Protein AF-A0A7V4CIM3-F1 (afdb_monomer_lite)

Structure (mmCIF, N/CA/C/O backbone):
data_AF-A0A7V4CIM3-F1
#
_entry.id   AF-A0A7V4CIM3-F1
#
loop_
_atom_site.group_PDB
_atom_site.id
_atom_site.type_symbol
_atom_site.label_atom_id
_atom_site.label_alt_id
_atom_site.label_comp_id
_atom_site.label_asym_id
_atom_site.label_entity_id
_atom_site.label_seq_id
_atom_site.pdbx_PDB_ins_code
_atom_site.Cartn_x
_atom_site.Cartn_y
_atom_site.Cartn_z
_atom_site.occupancy
_atom_site.B_iso_or_equiv
_atom_site.auth_seq_id
_atom_site.auth_comp_id
_atom_site.auth_asym_id
_atom_site.auth_atom_id
_atom_site.pdbx_PDB_model_num
ATOM 1 N N . MET A 1 1 ? 41.428 -8.194 -44.837 1.00 59.97 1 MET A N 1
ATOM 2 C CA . MET A 1 1 ? 40.013 -8.647 -44.828 1.00 59.97 1 MET A CA 1
ATOM 3 C C . MET A 1 1 ? 39.312 -8.152 -46.085 1.00 59.97 1 MET A C 1
ATOM 5 O O . MET A 1 1 ? 39.525 -7.010 -46.464 1.00 59.97 1 MET A O 1
ATOM 9 N N . GLY A 1 2 ? 38.512 -8.984 -46.762 1.00 86.62 2 GLY A N 1
ATOM 10 C CA . GLY A 1 2 ? 37.766 -8.539 -47.947 1.00 86.62 2 GLY A CA 1
ATOM 11 C C . GLY A 1 2 ? 36.759 -7.439 -47.592 1.00 86.62 2 GLY A C 1
ATOM 12 O O . GLY A 1 2 ? 36.107 -7.536 -46.555 1.00 86.62 2 GLY A O 1
ATOM 13 N N . LYS A 1 3 ? 36.612 -6.418 -48.449 1.00 82.44 3 LYS A N 1
ATOM 14 C CA . LYS A 1 3 ? 35.749 -5.237 -48.217 1.00 82.44 3 LYS A CA 1
ATOM 15 C C . LYS A 1 3 ? 34.327 -5.607 -47.754 1.00 82.44 3 LYS A C 1
ATOM 17 O O . LYS A 1 3 ? 33.788 -4.975 -46.857 1.00 82.44 3 LYS A O 1
ATOM 22 N N . LYS A 1 4 ? 33.773 -6.709 -48.276 1.00 84.94 4 LYS A N 1
ATOM 23 C CA . LYS A 1 4 ? 32.456 -7.256 -47.892 1.00 84.94 4 LYS A CA 1
ATOM 24 C C . LYS A 1 4 ? 32.367 -7.675 -46.415 1.00 84.94 4 LYS A C 1
ATOM 26 O O . LYS A 1 4 ? 31.339 -7.466 -45.788 1.00 84.94 4 LYS A O 1
ATOM 31 N N . ARG A 1 5 ? 33.448 -8.225 -45.846 1.00 85.75 5 ARG A N 1
ATOM 32 C CA . ARG A 1 5 ? 33.505 -8.632 -44.429 1.00 85.75 5 ARG A CA 1
ATOM 33 C C . ARG A 1 5 ? 33.561 -7.423 -43.495 1.00 85.75 5 ARG A C 1
ATOM 35 O O . ARG A 1 5 ? 32.976 -7.467 -42.425 1.00 85.75 5 ARG A O 1
ATOM 42 N N . VAL A 1 6 ? 34.226 -6.345 -43.917 1.00 89.12 6 VAL A N 1
ATOM 43 C CA . VAL A 1 6 ? 34.300 -5.092 -43.146 1.00 89.12 6 VAL A CA 1
ATOM 44 C C . VAL A 1 6 ? 32.943 -4.388 -43.123 1.00 89.12 6 VAL A C 1
ATOM 46 O O . VAL A 1 6 ? 32.495 -3.981 -42.060 1.00 89.12 6 VAL A O 1
ATOM 49 N N . VAL A 1 7 ? 32.253 -4.320 -44.266 1.00 92.19 7 VAL A N 1
ATOM 50 C CA . VAL A 1 7 ? 30.892 -3.757 -44.345 1.00 92.19 7 VAL A CA 1
ATOM 51 C C . VAL A 1 7 ? 29.910 -4.565 -43.497 1.00 92.19 7 VAL A C 1
ATOM 53 O O . VAL A 1 7 ? 29.132 -3.986 -42.748 1.00 92.19 7 VAL A O 1
ATOM 56 N N . PHE A 1 8 ? 29.982 -5.897 -43.553 1.00 92.56 8 PHE A N 1
ATOM 57 C CA . PHE A 1 8 ? 29.137 -6.758 -42.727 1.00 92.56 8 PHE A CA 1
ATOM 58 C C . PHE A 1 8 ? 29.370 -6.536 -41.224 1.00 92.56 8 PHE A C 1
ATOM 60 O O . PHE A 1 8 ? 28.413 -6.386 -40.472 1.00 92.56 8 PHE A O 1
ATOM 67 N N . LEU A 1 9 ? 30.633 -6.451 -40.791 1.00 92.75 9 LEU A N 1
ATOM 68 C CA . LEU A 1 9 ? 30.973 -6.173 -39.392 1.00 92.75 9 LEU A CA 1
ATOM 69 C C . LEU A 1 9 ? 30.514 -4.777 -38.951 1.00 92.75 9 LEU A C 1
ATOM 71 O O . LEU A 1 9 ? 30.013 -4.635 -37.843 1.00 92.75 9 LEU A O 1
ATOM 75 N N . ALA A 1 10 ? 30.621 -3.765 -39.816 1.00 91.94 10 ALA A N 1
ATOM 76 C CA . ALA A 1 10 ? 30.134 -2.420 -39.516 1.00 91.94 10 ALA A CA 1
ATOM 77 C C . ALA A 1 10 ? 28.606 -2.383 -39.335 1.00 91.94 10 ALA A C 1
ATOM 79 O O . ALA A 1 10 ? 28.118 -1.757 -38.399 1.00 91.94 10 ALA A O 1
ATOM 80 N N . ILE A 1 11 ? 27.856 -3.098 -40.181 1.00 92.12 11 ILE A N 1
ATOM 81 C CA . ILE A 1 11 ? 26.394 -3.215 -40.063 1.00 92.12 11 ILE A CA 1
ATOM 82 C C . ILE A 1 11 ? 26.010 -3.972 -38.786 1.00 92.12 11 ILE A C 1
ATOM 84 O O . ILE A 1 11 ? 25.085 -3.559 -38.094 1.00 92.12 11 ILE A O 1
ATOM 88 N N . LEU A 1 12 ? 26.734 -5.042 -38.443 1.00 91.56 12 LEU A N 1
ATOM 89 C CA . LEU A 1 12 ? 26.502 -5.802 -37.213 1.00 91.56 12 LEU A CA 1
ATOM 90 C C . LEU A 1 12 ? 26.733 -4.936 -35.966 1.00 91.56 12 LEU A C 1
ATOM 92 O O . LEU A 1 12 ? 25.911 -4.942 -35.056 1.00 91.56 12 LEU A O 1
ATOM 96 N N . ILE A 1 13 ? 27.818 -4.159 -35.941 1.00 89.94 13 ILE A N 1
ATOM 97 C CA . ILE A 1 13 ? 28.126 -3.239 -34.837 1.00 89.94 13 ILE A CA 1
ATOM 98 C C . ILE A 1 13 ? 27.049 -2.152 -34.732 1.00 89.94 13 ILE A C 1
ATOM 100 O O . ILE A 1 13 ? 26.574 -1.874 -33.636 1.00 89.94 13 ILE A O 1
ATOM 104 N N . LEU A 1 14 ? 26.609 -1.586 -35.859 1.00 89.12 14 LEU A N 1
ATOM 105 C CA . LEU A 1 14 ? 25.542 -0.583 -35.883 1.00 89.12 14 LEU A CA 1
ATOM 106 C C . LEU A 1 14 ? 24.206 -1.151 -35.370 1.00 89.12 14 LEU A C 1
ATOM 108 O O . LEU A 1 14 ? 23.512 -0.492 -34.599 1.00 89.12 14 LEU A O 1
ATOM 112 N N . ALA A 1 15 ? 23.871 -2.386 -35.750 1.00 86.94 15 ALA A N 1
ATOM 113 C CA . ALA A 1 15 ? 22.670 -3.073 -35.283 1.00 86.94 15 ALA A CA 1
ATOM 114 C C . ALA A 1 15 ? 22.713 -3.337 -33.767 1.00 86.94 15 ALA A C 1
ATOM 116 O O . ALA A 1 15 ? 21.724 -3.095 -33.077 1.00 86.94 15 ALA A O 1
ATOM 117 N N . LEU A 1 16 ? 23.864 -3.755 -33.232 1.00 82.62 16 LEU A N 1
ATOM 118 C CA . LEU A 1 16 ? 24.050 -3.972 -31.794 1.00 82.62 16 LEU A CA 1
ATOM 119 C C . LEU A 1 16 ? 23.943 -2.664 -30.994 1.00 82.62 16 LEU A C 1
ATOM 121 O O . LEU A 1 16 ? 23.248 -2.632 -29.984 1.00 82.62 16 LEU A O 1
ATOM 125 N N . PHE A 1 17 ? 24.531 -1.568 -31.485 1.00 77.75 17 PHE A N 1
ATOM 126 C CA . PHE A 1 17 ? 24.394 -0.245 -30.858 1.00 77.75 17 PHE A CA 1
ATOM 127 C C . PHE A 1 17 ? 22.956 0.296 -30.900 1.00 77.75 17 PHE A C 1
ATOM 129 O O . PHE A 1 17 ? 22.538 1.011 -29.993 1.00 77.75 17 PHE A O 1
ATOM 136 N N . SER A 1 18 ? 22.176 -0.052 -31.927 1.00 76.75 18 SER A N 1
ATOM 137 C CA . SER A 1 18 ? 20.771 0.366 -32.027 1.00 76.75 18 SER A CA 1
ATOM 138 C C . SER A 1 18 ? 19.828 -0.386 -31.077 1.00 76.75 18 SER A C 1
ATOM 140 O O . SER A 1 18 ? 18.763 0.130 -30.741 1.00 76.75 18 SER A O 1
ATOM 142 N N . PHE A 1 19 ? 20.217 -1.578 -30.607 1.00 69.50 19 PHE A N 1
ATOM 143 C CA . PHE A 1 19 ? 19.390 -2.400 -29.720 1.00 69.50 19 PHE A CA 1
ATOM 144 C C . PHE A 1 19 ? 19.296 -1.822 -28.299 1.00 69.50 19 PHE A C 1
ATOM 146 O O . PHE A 1 19 ? 18.227 -1.854 -27.691 1.00 69.50 19 PHE A O 1
ATOM 153 N N . GLU A 1 20 ? 20.375 -1.217 -27.791 1.00 63.78 20 GLU A N 1
ATOM 154 C CA . GLU A 1 20 ? 20.389 -0.625 -26.445 1.00 63.78 20 GLU A CA 1
ATOM 155 C C . GLU A 1 20 ? 19.519 0.637 -26.335 1.00 63.78 20 GLU A C 1
ATOM 157 O O . GLU A 1 20 ? 18.930 0.900 -25.287 1.00 63.78 20 GLU A O 1
ATOM 162 N N . PHE A 1 21 ? 19.349 1.390 -27.426 1.00 61.12 21 PHE A N 1
ATOM 163 C CA . PHE A 1 21 ? 18.562 2.628 -27.408 1.00 61.12 21 PHE A CA 1
ATOM 164 C C . PHE A 1 21 ? 17.044 2.380 -27.334 1.00 61.12 21 PHE A C 1
ATOM 166 O O . PHE A 1 21 ? 16.287 3.239 -26.879 1.00 61.12 21 PHE A O 1
ATOM 173 N N . CYS A 1 22 ? 16.588 1.190 -27.738 1.00 61.25 22 CYS A N 1
ATOM 174 C CA . CYS A 1 22 ? 15.168 0.836 -27.784 1.00 61.25 22 CYS A CA 1
ATOM 175 C C . CYS A 1 22 ? 14.630 0.244 -26.463 1.00 61.25 22 CYS A C 1
ATOM 177 O O . CYS A 1 22 ? 13.429 0.017 -26.342 1.00 61.25 22 CYS A O 1
ATOM 179 N N . GLN A 1 23 ? 15.495 -0.008 -25.473 1.00 60.72 23 GLN A N 1
ATOM 180 C CA . GLN A 1 23 ? 15.135 -0.612 -24.177 1.00 60.72 23 GLN A CA 1
ATOM 181 C C . GLN A 1 23 ? 14.803 0.422 -23.086 1.00 60.72 23 GLN A C 1
ATOM 183 O O . GLN A 1 23 ? 14.473 0.055 -21.958 1.00 60.72 23 GLN A O 1
ATOM 188 N N . SER A 1 24 ? 14.882 1.721 -23.385 1.00 58.69 24 SER A N 1
ATOM 189 C CA . SER A 1 24 ? 14.533 2.747 -22.405 1.00 58.69 24 SER A CA 1
ATOM 190 C C . SER A 1 24 ? 13.011 2.814 -22.235 1.00 58.69 24 SER A C 1
ATOM 192 O O . SER A 1 24 ? 12.279 2.979 -23.208 1.00 58.69 24 SER A O 1
ATOM 194 N N . ASN A 1 25 ? 12.556 2.730 -20.981 1.00 56.59 25 ASN A N 1
ATOM 195 C CA . ASN A 1 25 ? 11.186 2.964 -20.489 1.00 56.59 25 ASN A CA 1
ATOM 196 C C . ASN A 1 25 ? 10.279 1.755 -20.216 1.00 56.59 25 ASN A C 1
ATOM 198 O O . ASN A 1 25 ? 9.100 1.970 -19.952 1.00 56.59 25 ASN A O 1
ATOM 202 N N . PHE A 1 26 ? 10.784 0.520 -20.127 1.00 56.31 26 PHE A N 1
ATOM 203 C CA . PHE A 1 26 ? 10.036 -0.506 -19.382 1.00 56.31 26 PHE A CA 1
ATOM 204 C C . PHE A 1 26 ? 10.285 -0.321 -17.876 1.00 56.31 26 PHE A C 1
ATOM 206 O O . PHE A 1 26 ? 10.965 -1.112 -17.224 1.00 56.31 26 PHE A O 1
ATOM 213 N N . SER A 1 27 ? 9.793 0.792 -17.323 1.00 59.88 27 SER A N 1
ATOM 214 C CA . SER A 1 27 ? 9.685 0.928 -15.873 1.00 59.88 27 SER A CA 1
ATOM 215 C C . SER A 1 27 ? 8.631 -0.070 -15.426 1.00 59.88 27 SER A C 1
ATOM 217 O O . SER A 1 27 ? 7.442 0.161 -15.614 1.00 59.88 27 SER A O 1
ATOM 219 N N . PHE A 1 28 ? 9.059 -1.179 -14.823 1.00 59.25 28 PHE A N 1
ATOM 220 C CA . PHE A 1 28 ? 8.177 -1.974 -13.977 1.00 59.25 28 PHE A CA 1
ATOM 221 C C . PHE A 1 28 ? 7.723 -1.055 -12.840 1.00 59.25 28 PHE A C 1
ATOM 223 O O . PHE A 1 28 ? 8.413 -0.903 -11.831 1.00 59.25 28 PHE A O 1
ATOM 230 N N . SER A 1 29 ? 6.603 -0.362 -13.045 1.00 65.94 29 SER A N 1
ATOM 231 C CA . SER A 1 29 ? 5.970 0.431 -12.006 1.00 65.94 29 SER A CA 1
ATOM 232 C C . SER A 1 29 ? 5.469 -0.550 -10.958 1.00 65.94 29 SER A C 1
ATOM 234 O O . SER A 1 29 ? 4.414 -1.163 -11.107 1.00 65.94 29 SER A O 1
ATOM 236 N N . GLN A 1 30 ? 6.308 -0.798 -9.955 1.00 74.38 30 GLN A N 1
ATOM 237 C CA . GLN A 1 30 ? 5.974 -1.692 -8.867 1.00 74.38 30 GLN A CA 1
ATOM 238 C C . GLN A 1 30 ? 4.938 -0.996 -7.995 1.00 74.38 30 GLN A C 1
ATOM 240 O O . GLN A 1 30 ? 5.170 0.108 -7.490 1.00 74.38 30 GLN A O 1
ATOM 245 N N . GLU A 1 31 ? 3.800 -1.657 -7.830 1.00 87.25 31 GLU A N 1
ATOM 246 C CA . GLU A 1 31 ? 2.727 -1.159 -6.990 1.00 87.25 31 GLU A CA 1
ATOM 247 C C . GLU A 1 31 ? 3.215 -0.922 -5.560 1.00 87.25 31 GLU A C 1
ATOM 249 O O . GLU A 1 31 ? 3.988 -1.710 -5.001 1.00 87.25 31 GLU A O 1
ATOM 254 N N . LYS A 1 32 ? 2.776 0.184 -4.955 1.00 88.75 32 LYS A N 1
ATOM 255 C CA . LYS A 1 32 ? 3.217 0.554 -3.607 1.00 88.75 32 LYS A CA 1
ATOM 256 C C . LYS A 1 32 ? 2.216 1.425 -2.869 1.00 88.75 32 LYS A C 1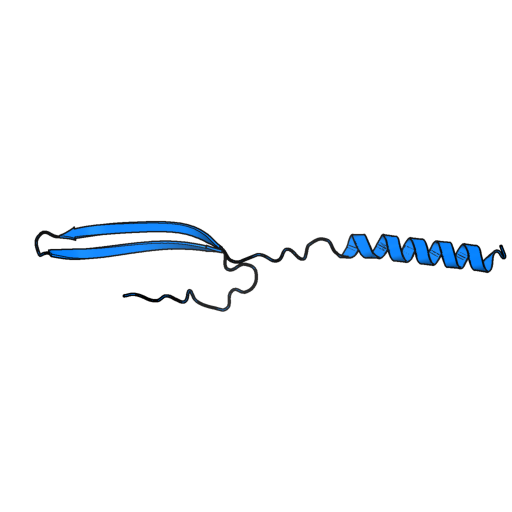
ATOM 258 O O . LYS A 1 32 ? 1.545 2.280 -3.443 1.00 88.75 32 LYS A O 1
ATOM 263 N N . ILE A 1 33 ? 2.204 1.282 -1.549 1.00 92.38 33 ILE A N 1
ATOM 264 C CA . ILE A 1 33 ? 1.538 2.228 -0.654 1.00 92.38 33 ILE A CA 1
ATOM 265 C C . ILE A 1 33 ? 2.420 3.478 -0.558 1.00 92.38 33 ILE A C 1
ATOM 267 O O . ILE A 1 33 ? 3.545 3.414 -0.070 1.00 92.38 33 ILE A O 1
ATOM 271 N N . LYS A 1 34 ? 1.912 4.620 -1.023 1.00 93.88 34 LYS A N 1
ATOM 272 C CA . LYS A 1 34 ? 2.566 5.930 -0.880 1.00 93.88 34 LYS A CA 1
ATOM 273 C C . LYS A 1 34 ? 2.362 6.515 0.510 1.00 93.88 34 LYS A C 1
ATOM 275 O O . LYS A 1 34 ? 3.256 7.170 1.031 1.00 93.88 34 LYS A O 1
ATOM 280 N N . ASN A 1 35 ? 1.184 6.302 1.089 1.00 96.12 35 ASN A N 1
ATOM 281 C CA . ASN A 1 35 ? 0.870 6.741 2.440 1.00 96.12 35 ASN A CA 1
ATOM 282 C C . ASN A 1 35 ? -0.180 5.826 3.070 1.00 96.12 35 ASN A C 1
ATOM 284 O O . ASN A 1 35 ? -1.108 5.387 2.388 1.00 96.12 35 ASN A O 1
ATOM 288 N N . PHE A 1 36 ? -0.046 5.586 4.369 1.00 95.50 36 PHE A N 1
ATOM 289 C CA . PHE A 1 36 ? -1.015 4.857 5.174 1.00 95.50 36 PHE A CA 1
ATOM 290 C C . PHE A 1 36 ? -1.187 5.581 6.504 1.00 95.50 36 PHE A C 1
ATOM 292 O O . PHE A 1 36 ? -0.241 5.666 7.285 1.00 95.50 36 PHE A O 1
ATOM 299 N N . SER A 1 37 ? -2.383 6.112 6.754 1.00 97.62 37 SER A N 1
ATOM 300 C CA . SER A 1 37 ? -2.726 6.722 8.037 1.00 97.62 37 SER A CA 1
ATOM 301 C C . SER A 1 37 ? -3.921 6.017 8.653 1.00 97.62 37 SER A C 1
ATOM 303 O O . SER A 1 37 ? -4.866 5.641 7.958 1.00 97.62 37 SER A O 1
ATOM 305 N N . VAL A 1 38 ? -3.887 5.883 9.975 1.00 96.56 38 VAL A N 1
ATOM 306 C CA . VAL A 1 38 ? -4.974 5.302 10.755 1.00 96.56 38 VAL A CA 1
ATOM 307 C C . VAL A 1 38 ? -5.340 6.281 11.854 1.00 96.56 38 VAL A C 1
ATOM 309 O O . VAL A 1 38 ? -4.483 6.724 12.616 1.00 96.56 38 VAL A O 1
ATOM 312 N N . GLU A 1 39 ? -6.616 6.619 11.920 1.00 98.06 39 GLU A N 1
ATOM 313 C CA . GLU A 1 39 ? -7.204 7.396 12.998 1.00 98.06 39 GLU A CA 1
ATOM 314 C C . GLU A 1 39 ? -8.093 6.466 13.823 1.00 98.06 39 GLU A C 1
ATOM 316 O O . GLU A 1 39 ? -8.964 5.783 13.281 1.00 98.06 39 GLU A O 1
ATOM 321 N N . ILE A 1 40 ? -7.844 6.412 15.132 1.00 97.06 40 ILE A N 1
ATOM 322 C CA . ILE A 1 40 ? -8.589 5.565 16.064 1.00 97.06 40 ILE A CA 1
ATOM 323 C C . ILE A 1 40 ? -9.240 6.468 17.104 1.00 97.06 40 ILE A C 1
ATOM 325 O O . ILE A 1 40 ? -8.553 7.153 17.861 1.00 97.06 40 ILE A O 1
ATOM 329 N N . THR A 1 41 ? -10.568 6.451 17.164 1.00 97.75 41 THR A N 1
ATOM 330 C CA . THR A 1 41 ? -11.337 7.113 18.219 1.00 97.75 41 THR A CA 1
ATOM 331 C C . THR A 1 41 ? -11.877 6.068 19.185 1.00 97.75 41 THR A C 1
ATOM 333 O O . THR A 1 41 ? 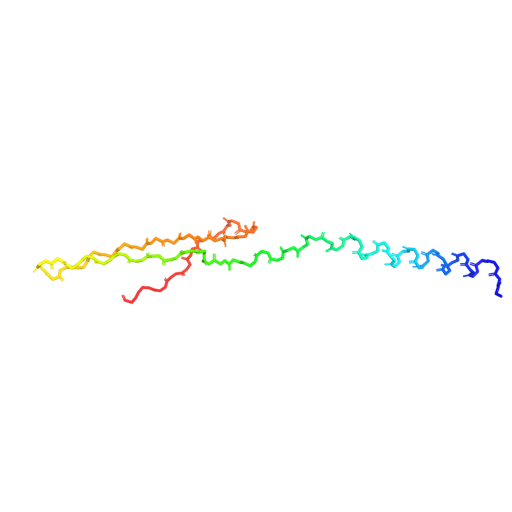-12.638 5.182 18.795 1.00 97.75 41 THR A O 1
ATOM 336 N N . VAL A 1 42 ? -11.496 6.188 20.457 1.00 97.00 42 VAL A N 1
ATOM 337 C CA . VAL A 1 42 ? -12.027 5.363 21.548 1.00 97.00 42 VAL A CA 1
ATOM 338 C C . VAL A 1 42 ? -13.174 6.115 22.208 1.00 97.00 42 VAL A C 1
ATOM 340 O O . VAL A 1 42 ? -12.972 7.150 22.843 1.00 97.00 42 VAL A O 1
ATOM 343 N N . ASN A 1 43 ? -14.388 5.602 22.064 1.00 97.12 43 ASN A N 1
ATOM 344 C CA . ASN A 1 43 ? -15.563 6.201 22.679 1.00 97.12 43 ASN A CA 1
ATOM 345 C C . ASN A 1 43 ? -15.728 5.716 24.125 1.00 97.12 43 ASN A C 1
ATOM 347 O O . ASN A 1 43 ? -15.348 4.602 24.483 1.00 97.12 43 ASN A O 1
ATOM 351 N N . LYS A 1 44 ? -16.382 6.529 24.964 1.00 96.00 44 LYS A N 1
ATOM 352 C CA . LYS A 1 44 ? -16.637 6.199 26.383 1.00 96.00 44 LYS A CA 1
ATOM 353 C C . LYS A 1 44 ? -17.473 4.932 26.592 1.00 96.00 44 LYS A C 1
ATOM 355 O O . LYS A 1 44 ? -17.426 4.348 27.665 1.00 96.00 44 LYS A O 1
ATOM 360 N N . ASN A 1 45 ? -18.239 4.518 25.587 1.00 96.50 45 ASN A N 1
ATOM 361 C CA . ASN A 1 45 ? -19.037 3.291 25.600 1.00 96.50 45 ASN A CA 1
ATOM 362 C C . ASN A 1 45 ? -18.238 2.052 25.147 1.00 96.50 45 ASN A C 1
ATOM 364 O O . ASN A 1 45 ? -18.840 1.067 24.727 1.00 96.50 45 ASN A O 1
ATOM 368 N N . SER A 1 46 ? -16.904 2.121 25.172 1.00 94.75 46 SER A N 1
ATOM 369 C CA . SER A 1 46 ? -15.997 1.047 24.750 1.00 94.75 46 SER A CA 1
ATOM 370 C C . SER A 1 46 ? -16.106 0.657 23.271 1.00 94.75 46 SER A C 1
ATOM 372 O O . SER A 1 46 ? -15.613 -0.397 22.879 1.00 94.75 46 SER A O 1
ATOM 374 N N . THR A 1 47 ? -16.723 1.495 22.432 1.00 96.81 47 THR A N 1
ATOM 375 C CA . THR A 1 47 ? -16.688 1.312 20.975 1.00 96.81 47 THR A CA 1
ATOM 376 C C . THR A 1 47 ? -15.456 1.984 20.380 1.00 96.81 47 THR A C 1
ATOM 378 O O . THR A 1 47 ? -15.012 3.033 20.857 1.00 96.81 47 THR A O 1
ATOM 381 N N . LEU A 1 48 ? -14.914 1.379 19.326 1.00 96.25 48 LEU A N 1
ATOM 382 C CA . LEU A 1 48 ? -13.787 1.908 18.566 1.00 96.25 48 LEU A CA 1
ATOM 383 C C . LEU A 1 48 ? -14.277 2.331 17.184 1.00 96.25 48 LEU A C 1
ATOM 385 O O . LEU A 1 48 ? -14.899 1.539 16.480 1.00 96.25 48 LEU A O 1
ATOM 389 N N . LEU A 1 49 ? -13.979 3.567 16.793 1.00 96.44 49 LEU A N 1
ATOM 390 C CA . LEU A 1 49 ? -14.096 4.009 15.409 1.00 96.44 49 LEU A CA 1
ATOM 39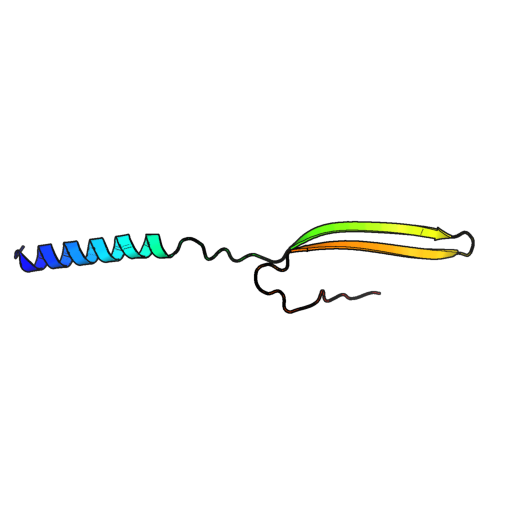1 C C . LEU A 1 49 ? -12.697 4.010 14.799 1.00 96.44 49 LEU A C 1
ATOM 393 O O . LEU A 1 49 ? -11.810 4.702 15.295 1.00 96.44 49 LEU A O 1
ATOM 397 N N . ILE A 1 50 ? -12.509 3.234 13.736 1.00 94.94 50 ILE A N 1
ATOM 398 C CA . ILE A 1 50 ? -11.239 3.124 13.018 1.00 94.94 50 ILE A CA 1
ATOM 399 C C . ILE A 1 50 ? -11.447 3.698 11.620 1.00 94.94 50 ILE A C 1
ATOM 401 O O . ILE A 1 50 ? -12.336 3.258 10.891 1.00 94.94 50 ILE A O 1
ATOM 405 N N . LYS A 1 51 ? -10.629 4.680 11.245 1.00 96.44 51 LYS A N 1
ATOM 406 C CA . LYS A 1 51 ? -10.606 5.267 9.906 1.00 96.44 51 LYS A CA 1
ATOM 407 C C . LYS A 1 51 ? -9.222 5.083 9.301 1.00 96.44 51 LYS A C 1
ATOM 409 O O . LYS A 1 51 ? -8.249 5.675 9.760 1.00 96.44 51 LYS A O 1
ATOM 414 N N . GLU A 1 52 ? -9.152 4.278 8.250 1.00 94.69 52 GLU A N 1
ATOM 415 C CA . GLU A 1 52 ? -7.932 4.040 7.480 1.00 94.69 52 GLU A CA 1
ATOM 416 C C . GLU A 1 52 ? -7.942 4.893 6.206 1.00 94.69 52 GLU A C 1
ATOM 418 O O . GLU A 1 52 ? -8.952 4.972 5.505 1.00 94.69 52 GLU A O 1
ATOM 423 N N . SER A 1 53 ? -6.816 5.534 5.895 1.00 95.94 53 SER A N 1
ATOM 424 C CA . SER A 1 53 ? -6.616 6.304 4.667 1.00 95.94 53 SER A CA 1
ATOM 425 C C . SER A 1 53 ? -5.365 5.801 3.957 1.00 95.94 53 SER A C 1
ATOM 427 O O . SER A 1 53 ? -4.264 5.850 4.511 1.00 95.94 53 SER A O 1
ATOM 429 N N . ILE A 1 54 ? -5.536 5.281 2.739 1.00 94.12 54 ILE A N 1
ATOM 430 C CA . ILE A 1 54 ? -4.470 4.636 1.966 1.00 94.12 54 ILE A CA 1
ATOM 431 C C . ILE A 1 54 ? -4.299 5.378 0.644 1.00 94.12 54 ILE A C 1
ATOM 433 O O . ILE A 1 54 ? -5.207 5.406 -0.182 1.00 94.12 54 ILE A O 1
ATOM 437 N N . VAL A 1 55 ? -3.117 5.949 0.422 1.00 94.19 55 VAL A N 1
ATOM 438 C CA . VAL A 1 55 ? -2.717 6.458 -0.893 1.00 94.19 55 VAL A CA 1
ATOM 439 C C . VAL A 1 55 ? -1.924 5.352 -1.571 1.00 94.19 55 VAL A C 1
ATOM 441 O O . VAL A 1 55 ? -0.809 5.048 -1.148 1.00 94.19 55 VAL A O 1
ATOM 444 N N . TYR A 1 56 ? -2.501 4.735 -2.597 1.00 90.12 56 TYR A N 1
ATOM 445 C CA . TYR A 1 56 ? -1.905 3.602 -3.303 1.00 90.12 56 TYR A CA 1
ATOM 446 C C . TYR A 1 56 ? -1.499 3.982 -4.727 1.00 90.12 56 TYR A C 1
ATOM 448 O O . TYR A 1 56 ? -2.195 4.739 -5.402 1.00 90.12 56 TYR A O 1
ATOM 456 N N . ASP A 1 57 ? -0.363 3.459 -5.172 1.00 89.75 57 ASP A N 1
ATOM 457 C CA . ASP A 1 57 ? 0.093 3.520 -6.554 1.00 89.75 57 ASP A CA 1
ATOM 458 C C . ASP A 1 57 ? -0.143 2.160 -7.209 1.00 89.75 57 ASP A C 1
ATOM 460 O O . ASP A 1 57 ? 0.565 1.204 -6.902 1.00 89.75 57 ASP A O 1
ATOM 464 N N . PHE A 1 58 ? -1.154 2.078 -8.073 1.00 87.06 58 PHE A N 1
ATOM 465 C CA . PHE A 1 58 ? -1.522 0.860 -8.804 1.00 87.06 58 PHE A CA 1
ATOM 466 C C . PHE A 1 58 ? -0.634 0.604 -10.034 1.00 87.06 58 PHE A C 1
ATOM 468 O O . PHE A 1 58 ? -0.856 -0.354 -10.772 1.00 87.06 58 PHE A O 1
ATOM 475 N N . GLY A 1 59 ? 0.357 1.464 -10.292 1.00 83.69 59 GLY A N 1
ATOM 476 C CA . GLY A 1 59 ? 1.168 1.370 -11.497 1.00 83.69 59 GLY A CA 1
ATOM 477 C C . GLY A 1 59 ? 0.316 1.408 -12.770 1.00 83.69 59 GLY A C 1
ATOM 478 O O . GLY A 1 59 ? -0.645 2.171 -12.870 1.00 83.69 59 GLY A O 1
ATOM 479 N N . GLU A 1 60 ? 0.686 0.600 -13.763 1.00 79.56 60 GLU A N 1
ATOM 480 C CA . GLU A 1 60 ? 0.032 0.594 -15.082 1.00 79.56 60 GLU A CA 1
ATOM 481 C C . GLU A 1 60 ? -1.230 -0.286 -15.133 1.00 79.56 60 GLU A C 1
ATOM 483 O O . GLU A 1 60 ? -2.102 -0.086 -15.982 1.00 79.56 60 GLU A O 1
ATOM 488 N N . ASN A 1 61 ? -1.374 -1.236 -14.203 1.00 72.12 61 ASN A N 1
ATOM 489 C CA . ASN A 1 61 ? -2.497 -2.169 -14.161 1.00 72.12 61 ASN A CA 1
ATOM 490 C C . ASN A 1 61 ? -3.584 -1.690 -13.192 1.00 72.12 61 ASN A C 1
ATOM 492 O O . ASN A 1 61 ? -3.708 -2.151 -12.070 1.00 72.12 61 ASN A O 1
ATOM 496 N N . LEU A 1 62 ? -4.465 -0.805 -13.655 1.00 69.25 62 LEU A N 1
ATOM 497 C CA . LEU A 1 62 ? -5.532 -0.216 -12.825 1.00 69.25 62 LEU A CA 1
ATOM 498 C C . LEU A 1 62 ? -6.735 -1.149 -12.539 1.00 69.25 62 LEU A C 1
ATOM 500 O O . LEU A 1 62 ? -7.808 -0.672 -12.169 1.00 69.25 62 LEU A O 1
ATOM 504 N N . ARG A 1 63 ? -6.630 -2.466 -12.769 1.00 72.06 63 ARG A N 1
ATOM 505 C CA . ARG A 1 63 ? -7.785 -3.393 -12.801 1.00 72.06 63 ARG A CA 1
ATOM 506 C C . ARG A 1 63 ? -7.818 -4.397 -11.646 1.00 72.06 63 ARG A C 1
ATOM 508 O O . ARG A 1 63 ? -8.065 -5.579 -11.868 1.00 72.06 63 ARG A O 1
ATOM 515 N N . HIS A 1 64 ? -7.607 -3.941 -10.417 1.00 77.88 64 HIS A N 1
ATOM 516 C CA . HIS A 1 64 ? -7.835 -4.744 -9.210 1.00 77.88 64 HIS A CA 1
ATOM 517 C C . HIS A 1 64 ? -8.041 -3.859 -7.972 1.00 77.88 64 HIS A C 1
ATOM 519 O O . HIS A 1 64 ? -7.750 -2.666 -7.979 1.00 77.88 64 HIS A O 1
ATOM 525 N N . GLY A 1 65 ? -8.589 -4.453 -6.910 1.00 81.62 65 GLY A N 1
ATOM 526 C CA . GLY A 1 65 ? -8.708 -3.822 -5.593 1.00 81.62 65 GLY A CA 1
ATOM 527 C C . GLY A 1 65 ? -7.527 -4.150 -4.676 1.00 81.62 65 GLY A C 1
ATOM 528 O O . GLY A 1 65 ? -6.594 -4.851 -5.063 1.00 81.62 65 GLY A O 1
ATOM 529 N N . ILE A 1 66 ? -7.592 -3.672 -3.431 1.00 86.44 66 ILE A N 1
ATOM 530 C CA . ILE A 1 66 ? -6.632 -4.014 -2.373 1.00 86.44 66 ILE A CA 1
ATOM 531 C C . ILE A 1 66 ? -7.177 -5.226 -1.611 1.00 86.44 66 ILE A C 1
ATOM 533 O O . ILE A 1 66 ? -8.205 -5.125 -0.942 1.00 86.44 66 ILE A O 1
ATOM 537 N N . TYR A 1 67 ? -6.493 -6.367 -1.694 1.00 87.69 67 TYR A N 1
ATOM 538 C CA . TYR A 1 67 ? -6.831 -7.532 -0.875 1.00 87.69 67 TYR A CA 1
ATOM 539 C C . TYR A 1 67 ? -6.427 -7.289 0.586 1.00 87.69 67 TYR A C 1
ATOM 541 O O . TYR A 1 67 ? -5.299 -6.869 0.855 1.00 87.69 67 TYR A O 1
ATOM 549 N N . ARG A 1 68 ? -7.335 -7.555 1.535 1.00 87.25 68 ARG A N 1
ATOM 550 C CA . ARG A 1 68 ? -7.088 -7.369 2.972 1.00 87.25 68 ARG A CA 1
ATOM 551 C C . ARG A 1 68 ? -7.670 -8.502 3.811 1.00 87.25 68 ARG A C 1
ATOM 553 O O . ARG A 1 68 ? -8.813 -8.897 3.610 1.00 87.25 68 ARG A O 1
ATOM 560 N N . ASN A 1 69 ? -6.902 -8.928 4.813 1.00 90.31 69 ASN A N 1
ATOM 561 C CA . ASN A 1 69 ? -7.409 -9.694 5.947 1.00 90.31 69 ASN A CA 1
ATOM 562 C C . ASN A 1 69 ? -7.680 -8.727 7.105 1.00 90.31 69 ASN A C 1
ATOM 564 O O . ASN A 1 69 ? -6.777 -7.996 7.513 1.00 90.31 69 ASN A O 1
ATOM 568 N N . ILE A 1 70 ? -8.907 -8.742 7.623 1.00 83.88 70 ILE A N 1
ATOM 569 C CA . ILE A 1 70 ? -9.297 -8.003 8.827 1.00 83.88 70 ILE A CA 1
ATOM 570 C C . ILE A 1 70 ? -9.562 -9.045 9.925 1.00 83.88 70 ILE A C 1
ATOM 572 O O . ILE A 1 70 ? -10.416 -9.907 9.700 1.00 83.88 70 ILE A O 1
ATOM 576 N N . PRO A 1 71 ? -8.793 -9.041 11.029 1.00 78.06 71 PRO A N 1
ATOM 577 C CA . PRO A 1 71 ? -8.981 -9.960 12.150 1.00 78.06 71 PRO A CA 1
ATOM 578 C C . PRO A 1 71 ? -10.174 -9.590 13.039 1.00 78.06 71 PRO A C 1
ATOM 580 O O . PRO A 1 71 ? -10.578 -8.404 13.042 1.00 78.06 71 PRO A O 1
#

Foldseek 3Di:
DPPVVVVVVVVVVVVVVVVVVVPPDPPPPDKDWPDWDWDWDQDPVRDIDIDIDTDIDPDPPPPDDDDDDDD

Secondary structure (DSSP, 8-state):
--HHHHHHHHHHHHHHHHHHHTTTT------EEEEEEEEEEE-TTS-EEEEEEEEEE-TT-----------

pLDDT: mean 84.39, std 12.58, range [56.31, 98.06]

Radius of gyration: 27.7 Å; chains: 1; bounding box: 59×17×75 Å

Sequence (71 aa):
MGKKRVVFLAILILALFSFEFCQSNFSFSQEKIKNFSVEITVNKNSTLLIKESIVYDFGENLRHGIYRNIP

=== Feature glossary ===
Each block in this record encodes a different view of the same protein. In brief:

Predicted aligned error. PAE(i, j) answers: if I align the predicted and true structures on residue i, how far off (in Å) do I expect residue j to be? A block-diagonal PAE matrix with low values on the blocks and high values off-diagonal is the signature of a multi-domain protein with confidently predicted domains but uncertain inter-domain orientation.

Contact-map, Ramachandran, and PAE plots. Plot images: a contact map (which residues are close in 3D, as an N×N binary image), a Ramachandran scatter (backbone torsion angles, revealing secondary-structure composition at a glance), and — for AlphaFold structures — a PAE heatmap (pairwise prediction confidence).

Backbone torsions (φ/ψ). φ (phi) and ψ (psi) are the two rotatable backbone dihedrals per residue: φ is the C(i-1)–N–Cα–C torsion, ψ is the N–Cα–C–N(i+1) torsion, both in degrees on (−180°, 180°]. α-helical residues cluster near (−60°, −45°); β-strand residues near (−120°, +130°). A Ramachandran plot is simply a scatter of (φ, ψ) for every residue.

Foldseek 3Di. A 3Di character summarizes, for each residue, the relative orientation of the Cα frame of its nearest spatial neighbor. Because it encodes fold topology rather than chemistry, 3Di alignments detect remote structural similarity that sequence alignment misses.

Radius of gyration, Cα contacts, bounding box. Three whole-structure scalars: the radius of gyration (RMS distance of Cα from centroid, in Å), the count of Cα–Cα contacts (pairs closer than 8 Å and separated by more than four residues in sequence — i.e. tertiary, not local, contact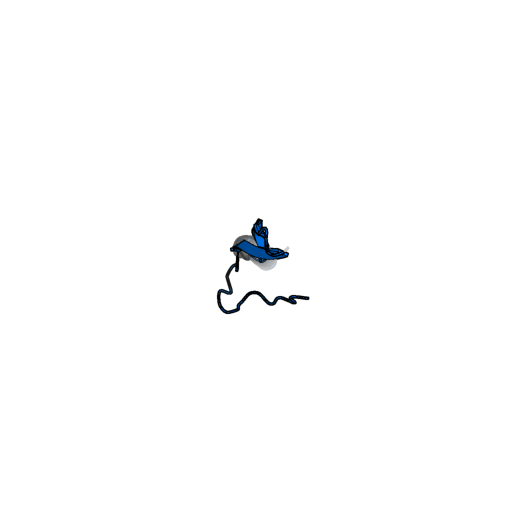s), and the bounding-box dimensions. Together they distinguish compact globular folds from extended fibres or disordered chains.

Sequence. Sequence gives the chain of amino acids in standard one-letter code (A=alanine, C=cysteine, …, Y=tyrosine), read N→C. It is the only feature that is directly encoded by the gene; all structural features are derived from the folded form of this sequence.

mmCIF coordinates. Atomic coordinates in PDBx/mmCIF format — the same representation the Protein Data Bank distributes. Each line of the _atom_site loop places one backbone atom in Cartesian space (units: ångströms, origin: arbitrary).

Secondary structure (3-state, P-SEA). Three-state secondary structure (P-SEA) collapses the eight DSSP classes into helix (a), strand (b), and coil (c). P-SEA assigns these from Cα geometry alone — distances and angles — without requiring backbone oxygens, so it works on any Cα trace.

InterPro / GO / CATH / organism. Functional annotations link the protein to curated databases. InterPro entries identify conserved domains and families by matching the sequence against member-database signatures (Pfam, PROSITE, CDD, …). Gene Ontology (GO) terms describe molecular function, biological process, and cellular component in a controlled vocabulary. CATH places the structure in a hierarchical fold classification (Class/Architecture/Topology/Homologous-superfamily). The organism is the source species.

B-factor. B-factor (Debye–Waller factor) refle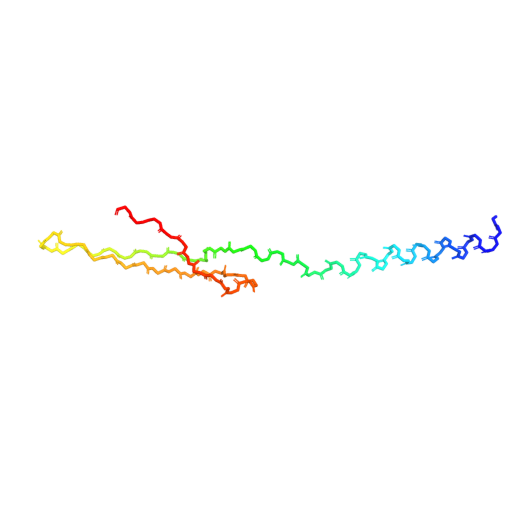cts atomic displacement in the crystal lattice. It is an experimental observable (units Å²), not a prediction; low values mean the atom is pinned down, high values mean it moves or is heterogeneous across the crystal.

Rendered structure images. Structure images are PyMOL renders from six orthogonal camera directions. Cartoon representation draws helices as coils and strands as arrows; sticks shows the backbone as bonds; surface shows the solvent-excluded envelope. Rainbow coloring maps sequence position to hue (blue→red, N→C); chain coloring assigns a distinct color per polypeptide.

Solvent-accessible surface area. Solvent-accessible surface area (SASA) is the area in Å² traced out by the centre of a 1.4 Å probe sphere (a water molecule) rolled over the protein's van der Waals surface (Shrake–Rupley / Lee–Richards construction). Buried residues have near-zero SASA; fully exposed residues can exceed 200 Å². The total SASA scales roughly with the number of surface residues.

Secondary structure (8-state, DSSP). The SS8 string is DSSP's per-residue secondary-structure call. α-helix (H) means an i→i+4 H-bond ladder; β-strand (E) means the residue participates in a β-sheet; 3₁₀ (G) and π (I) are tighter and wider helices; T/S are turns/bends; '-' is loop.

pLDDT. For AlphaFold models, the B-factor field carries pLDDT — the model's own estimate of local accuracy on a 0–100 scale. Regions with pLDDT<50 should be treated as essentially unmodeled; they often correspond to intrinsically disordered segments.

Nearest PDB structures. Nearest PDB neighbors are the top structural matches found by Foldseek when searching this structure against the entire Protein Data Bank. Each hit reports a TM-score (0 to 1; >0.5 almost alwa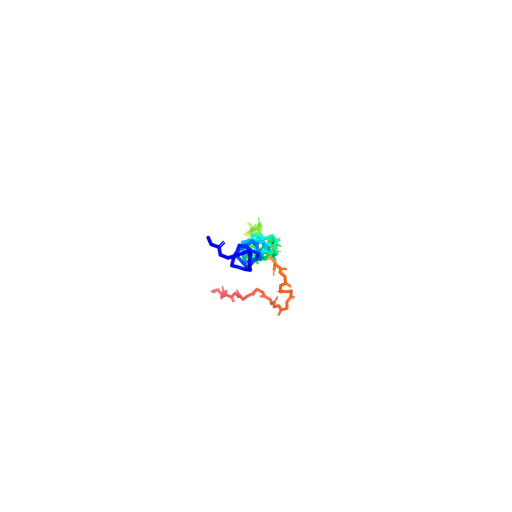ys implies the same fold) and an E-value. These are *structural* homologs — they may share no detectable sequence similarity.